Protein AF-A0A7J4P1P8-F1 (afdb_monomer)

Radius of gyration: 13.39 Å; Cα contacts (8 Å, |Δi|>4): 99; chains: 1; bounding box: 29×32×39 Å

Mean predicted aligned error: 7.61 Å

Secondary structure (DSSP, 8-state):
--HHHHHHHHHHHHTTHHHHHHHHHHHHTSGGGEEEHHHHHHHHHTT---HHHHHHHHHHHHHTTSEEEEETTEEEE-HHHHHHHHHHHSGGGTGGG-

Sequence (98 aa):
MSKVRQRRFAQRFTENISTLRSALETVDEAPGGSIHWTDLVKKMCSVNPSMWQINTMICYLRREHYLRRPERGVYTMSKRGAALLEALNDPAHREASM

Structure (mmCIF, N/CA/C/O backbone):
data_AF-A0A7J4P1P8-F1
#
_entry.id   AF-A0A7J4P1P8-F1
#
loop_
_atom_site.group_PDB
_atom_site.id
_atom_site.type_symbol
_atom_site.label_atom_id
_atom_site.label_alt_id
_atom_site.label_comp_id
_atom_site.label_asym_id
_atom_site.label_entity_id
_atom_site.label_seq_id
_atom_site.pdbx_PDB_ins_code
_atom_site.C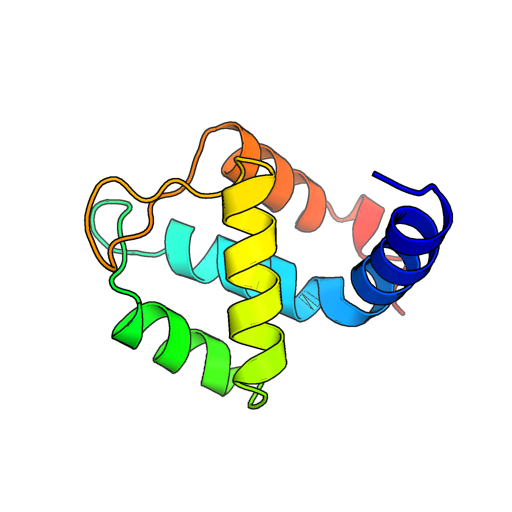artn_x
_atom_site.Cartn_y
_atom_site.Cartn_z
_atom_site.occupancy
_atom_site.B_iso_or_equiv
_atom_site.auth_seq_id
_atom_site.auth_comp_id
_atom_site.auth_asym_id
_atom_site.auth_atom_id
_atom_site.pdbx_PDB_model_num
ATOM 1 N N . MET A 1 1 ? 3.810 -9.790 22.270 1.00 48.59 1 MET A N 1
ATOM 2 C CA . MET A 1 1 ? 4.236 -8.391 21.990 1.00 48.59 1 MET A CA 1
ATOM 3 C C . MET A 1 1 ? 3.779 -7.496 23.140 1.00 48.59 1 MET A C 1
ATOM 5 O O . MET A 1 1 ? 2.659 -7.667 23.592 1.00 48.59 1 MET A O 1
ATOM 9 N N . SER A 1 2 ? 4.627 -6.591 23.646 1.00 47.09 2 SER A N 1
ATOM 10 C CA . SER A 1 2 ? 4.316 -5.773 24.835 1.00 47.09 2 SER A CA 1
ATOM 11 C C . SER A 1 2 ? 3.376 -4.593 24.515 1.00 47.09 2 SER A C 1
ATOM 13 O O . SER A 1 2 ? 3.582 -3.901 23.513 1.00 47.09 2 SER A O 1
ATOM 15 N N . LYS A 1 3 ? 2.374 -4.340 25.376 1.00 47.53 3 LYS A N 1
ATOM 16 C CA . LYS A 1 3 ? 1.302 -3.320 25.225 1.00 47.53 3 LYS A CA 1
ATOM 17 C C . LYS A 1 3 ? 1.826 -1.891 24.986 1.00 47.53 3 LYS A C 1
ATOM 19 O O . LYS A 1 3 ? 1.161 -1.076 24.351 1.00 47.53 3 LYS A O 1
ATOM 2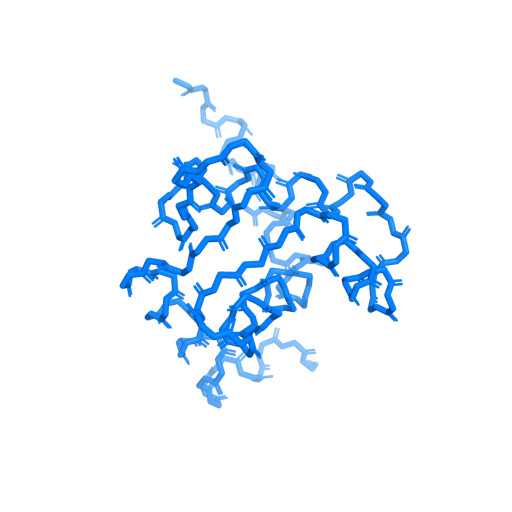4 N N . VAL A 1 4 ? 3.051 -1.597 25.428 1.00 53.28 4 VAL A N 1
ATOM 25 C CA . VAL A 1 4 ? 3.720 -0.293 25.251 1.00 53.28 4 VAL A CA 1
ATOM 26 C C . VAL A 1 4 ? 4.076 -0.016 23.785 1.00 53.28 4 VAL A C 1
ATOM 28 O O . VAL A 1 4 ? 3.943 1.117 23.322 1.00 53.28 4 VAL A O 1
ATOM 31 N N . ARG A 1 5 ? 4.473 -1.048 23.022 1.00 48.72 5 ARG A N 1
ATOM 32 C CA . ARG A 1 5 ? 4.748 -0.907 21.581 1.00 48.72 5 ARG A CA 1
ATOM 33 C C . ARG A 1 5 ? 3.471 -0.632 20.796 1.00 48.72 5 ARG A C 1
ATOM 35 O O . ARG A 1 5 ? 3.525 0.157 19.870 1.00 48.72 5 ARG A O 1
ATOM 42 N N . GLN A 1 6 ? 2.342 -1.227 21.180 1.00 52.53 6 GLN A N 1
ATOM 43 C CA . GLN A 1 6 ? 1.056 -0.988 20.516 1.00 52.53 6 GLN A CA 1
ATOM 44 C C . GLN A 1 6 ? 0.552 0.451 20.717 1.00 52.53 6 GLN A C 1
ATOM 46 O O . GLN A 1 6 ? 0.106 1.061 19.753 1.00 52.53 6 GLN A O 1
ATOM 51 N N . ARG A 1 7 ? 0.692 1.032 21.921 1.00 49.59 7 ARG A N 1
ATOM 52 C CA . ARG A 1 7 ? 0.227 2.406 22.210 1.00 49.59 7 ARG A CA 1
ATOM 53 C C . ARG A 1 7 ? 1.025 3.504 21.497 1.00 49.59 7 ARG A C 1
ATOM 55 O O . ARG A 1 7 ? 0.420 4.352 20.854 1.00 49.59 7 ARG A O 1
ATOM 62 N N . ARG A 1 8 ? 2.367 3.468 21.524 1.00 51.00 8 ARG A N 1
ATOM 63 C CA . ARG A 1 8 ? 3.191 4.438 20.758 1.00 51.00 8 ARG A CA 1
ATOM 64 C C . ARG A 1 8 ? 3.010 4.292 19.245 1.00 51.00 8 ARG A C 1
ATOM 66 O O . ARG A 1 8 ? 3.218 5.237 18.494 1.00 51.00 8 ARG A O 1
ATOM 73 N N . PHE A 1 9 ? 2.656 3.090 18.803 1.00 51.12 9 PHE A N 1
ATOM 74 C CA . PHE A 1 9 ? 2.434 2.785 17.399 1.00 51.12 9 PHE A CA 1
ATOM 75 C C . PHE A 1 9 ? 1.073 3.291 16.912 1.00 51.12 9 PHE A C 1
ATOM 77 O O . PHE A 1 9 ? 1.025 3.901 15.855 1.00 51.12 9 PHE A O 1
ATOM 84 N N . ALA A 1 10 ? 0.007 3.131 17.703 1.00 48.22 10 ALA A N 1
ATOM 85 C CA . ALA A 1 10 ? -1.301 3.732 17.432 1.00 48.22 10 ALA A CA 1
ATOM 86 C C . ALA A 1 10 ? -1.239 5.270 17.381 1.00 48.22 10 ALA A C 1
ATOM 88 O O . ALA A 1 10 ? -1.851 5.873 16.513 1.00 48.22 10 ALA A O 1
ATOM 89 N N . GLN A 1 11 ? -0.431 5.901 18.238 1.00 51.34 11 GLN A N 1
ATOM 90 C CA . GLN A 1 11 ? -0.252 7.358 18.230 1.00 51.34 11 GLN A CA 1
ATOM 91 C C . GLN A 1 11 ? 0.478 7.859 16.964 1.00 51.34 11 GLN A C 1
ATOM 93 O O . GLN A 1 11 ? 0.059 8.833 16.347 1.00 51.34 11 GLN A O 1
ATOM 98 N N . ARG A 1 12 ? 1.502 7.126 16.498 1.00 51.72 12 ARG A N 1
ATOM 99 C CA . ARG A 1 12 ? 2.148 7.373 15.190 1.00 51.72 12 ARG A CA 1
ATOM 100 C C . ARG A 1 12 ? 1.256 7.045 13.989 1.00 51.72 12 ARG A C 1
ATOM 102 O O . ARG A 1 12 ? 1.499 7.554 12.900 1.00 51.72 12 ARG A O 1
ATOM 109 N N . PHE A 1 13 ? 0.270 6.168 14.178 1.00 53.44 13 PHE A N 1
ATOM 110 C CA . PHE A 1 13 ? -0.699 5.771 13.158 1.00 53.44 13 PHE A CA 1
ATOM 111 C C . PHE A 1 13 ? -1.631 6.933 12.807 1.00 53.44 13 PHE A C 1
ATOM 113 O O . PHE A 1 13 ? -1.827 7.219 11.631 1.00 53.44 13 PHE A O 1
ATOM 120 N N . THR A 1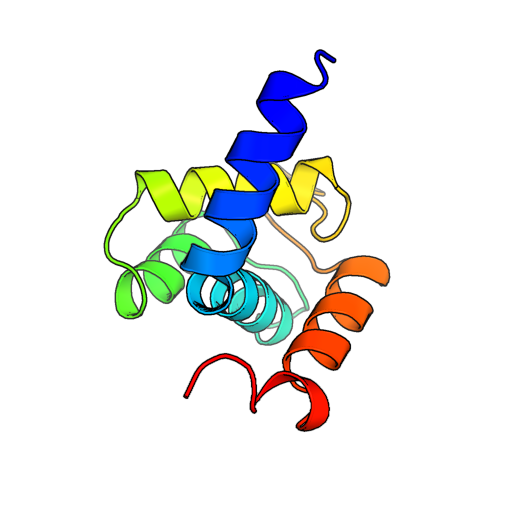 14 ? -2.118 7.656 13.820 1.00 54.34 14 THR A N 1
ATOM 121 C CA . THR A 1 14 ? -2.906 8.887 13.653 1.00 54.34 14 THR A CA 1
ATOM 122 C C . THR A 1 14 ? -2.117 10.014 12.982 1.00 54.34 14 THR A C 1
ATOM 124 O O . THR A 1 14 ? -2.666 10.715 12.143 1.00 54.34 14 THR A O 1
ATOM 127 N N . GLU A 1 15 ? -0.816 10.145 13.256 1.00 58.88 15 GLU A N 1
ATOM 128 C CA . GLU A 1 15 ? 0.029 11.201 12.664 1.00 58.88 15 GLU A CA 1
ATOM 129 C C . GLU A 1 15 ? 0.403 10.959 11.189 1.00 58.88 15 GLU A C 1
ATOM 131 O O . GLU A 1 15 ? 0.978 11.834 10.550 1.00 58.88 15 GLU A O 1
ATOM 136 N N . ASN A 1 16 ? 0.137 9.772 10.633 1.00 75.31 16 ASN A N 1
ATOM 137 C CA . ASN A 1 16 ? 0.575 9.408 9.279 1.00 75.31 16 ASN A CA 1
ATOM 138 C C . ASN A 1 16 ? -0.509 8.715 8.449 1.00 75.31 16 ASN A C 1
ATOM 140 O O . ASN A 1 16 ? -0.201 7.909 7.566 1.00 75.31 16 ASN A O 1
ATOM 144 N N . ILE A 1 17 ? -1.774 9.061 8.698 1.00 79.56 17 ILE A N 1
ATOM 145 C CA . ILE A 1 17 ? -2.910 8.618 7.879 1.00 79.56 17 ILE A CA 1
ATOM 146 C C . ILE A 1 17 ? -2.689 8.973 6.401 1.00 79.56 17 ILE A C 1
ATOM 148 O O . ILE A 1 17 ? -2.971 8.149 5.536 1.00 79.56 17 ILE A O 1
ATOM 152 N N . SER A 1 18 ? -2.101 10.137 6.104 1.00 82.12 18 SER A N 1
ATOM 153 C CA . SER A 1 18 ? -1.749 10.552 4.737 1.00 82.12 18 SER A CA 1
ATOM 154 C C . SER A 1 18 ? -0.758 9.595 4.070 1.00 82.12 18 SER A C 1
ATOM 156 O O . SER A 1 18 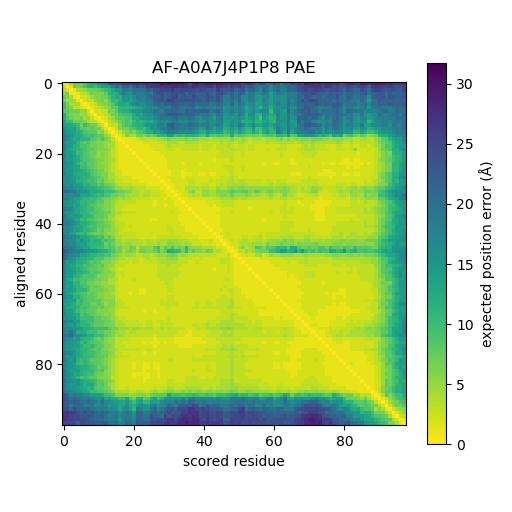? -1.017 9.109 2.972 1.00 82.12 18 SER A O 1
ATOM 158 N N . THR A 1 19 ? 0.344 9.259 4.747 1.00 84.94 19 THR A N 1
ATOM 159 C CA . THR A 1 19 ? 1.359 8.312 4.253 1.00 84.94 19 THR A CA 1
ATOM 160 C C . THR A 1 19 ? 0.774 6.911 4.072 1.00 84.94 19 THR A C 1
ATOM 162 O O . THR A 1 19 ? 1.109 6.212 3.117 1.00 84.94 19 THR A O 1
ATOM 165 N N . LEU A 1 20 ? -0.102 6.491 4.987 1.00 87.69 20 LEU A N 1
ATOM 166 C CA . LEU A 1 20 ? -0.781 5.204 4.911 1.00 87.69 20 LEU A CA 1
ATOM 167 C C . LEU A 1 20 ? -1.734 5.142 3.717 1.00 87.69 20 LEU A C 1
ATOM 169 O O . LEU A 1 20 ? -1.674 4.183 2.949 1.00 87.69 20 LEU A O 1
ATOM 173 N N . ARG A 1 21 ? -2.584 6.161 3.553 1.00 89.75 21 ARG A N 1
ATOM 174 C CA . ARG A 1 21 ? -3.515 6.272 2.428 1.00 89.75 21 ARG A CA 1
ATOM 175 C C . ARG A 1 21 ? -2.747 6.291 1.110 1.00 89.75 21 ARG A C 1
ATOM 177 O O . ARG A 1 21 ? -2.990 5.433 0.274 1.00 89.75 21 ARG A O 1
ATOM 184 N N . SER A 1 22 ? -1.724 7.139 1.011 1.00 90.19 22 SER A N 1
ATOM 185 C CA . SER A 1 22 ? -0.873 7.252 -0.182 1.00 90.19 22 SER A CA 1
ATOM 186 C C . SER A 1 22 ? -0.236 5.916 -0.568 1.00 90.19 22 SER A C 1
ATOM 188 O O . SER A 1 22 ? -0.147 5.584 -1.747 1.00 90.19 22 SER A O 1
ATOM 190 N N . ALA A 1 23 ? 0.207 5.121 0.415 1.00 91.81 23 ALA A N 1
ATOM 191 C CA . ALA A 1 23 ? 0.756 3.791 0.162 1.00 91.81 23 ALA A CA 1
ATOM 192 C C . ALA A 1 23 ? -0.279 2.840 -0.450 1.00 91.81 23 ALA A C 1
ATOM 194 O O . ALA A 1 23 ? 0.056 2.068 -1.345 1.00 91.81 23 ALA A O 1
ATOM 195 N N . LEU A 1 24 ? -1.513 2.871 0.058 1.00 93.62 24 LEU A N 1
ATOM 196 C CA . LEU A 1 24 ? -2.599 2.023 -0.422 1.00 93.62 24 LEU A CA 1
ATOM 197 C C . LEU A 1 24 ? -3.073 2.470 -1.810 1.00 93.62 24 LEU A C 1
ATOM 199 O O . LEU A 1 24 ? -3.122 1.634 -2.706 1.00 93.62 24 LEU A O 1
ATOM 203 N N . GLU A 1 25 ? -3.314 3.766 -2.012 1.00 93.75 25 GLU A N 1
ATOM 204 C CA . GLU A 1 25 ? -3.682 4.358 -3.311 1.00 93.75 25 GLU A CA 1
ATOM 205 C C . GLU A 1 25 ? -2.647 4.018 -4.383 1.00 93.75 25 GLU A C 1
ATOM 207 O O . GLU A 1 25 ? -2.983 3.522 -5.451 1.00 93.75 25 GLU A O 1
ATOM 212 N N . THR A 1 26 ? -1.360 4.164 -4.060 1.00 94.19 26 THR A N 1
ATOM 213 C CA . THR A 1 26 ? -0.276 3.877 -5.008 1.00 94.19 26 THR A CA 1
ATOM 214 C C . THR A 1 26 ? -0.285 2.424 -5.501 1.00 94.19 26 THR A C 1
ATOM 216 O O . THR A 1 26 ? 0.097 2.159 -6.644 1.00 94.19 26 THR A O 1
ATOM 219 N N . VAL A 1 27 ? -0.664 1.472 -4.641 1.00 94.69 27 VAL A N 1
ATOM 220 C CA . VAL A 1 27 ? -0.760 0.050 -5.007 1.00 94.69 27 VAL A CA 1
ATOM 221 C C . VAL A 1 27 ? -2.063 -0.237 -5.757 1.00 94.69 27 VAL A C 1
ATOM 223 O O . VAL A 1 27 ? -2.055 -1.069 -6.659 1.00 94.69 27 VAL A O 1
ATOM 226 N N . ASP A 1 28 ? -3.158 0.430 -5.394 1.00 94.88 28 ASP A N 1
ATOM 227 C CA . ASP A 1 28 ? -4.473 0.283 -6.029 1.00 94.88 28 ASP A CA 1
ATOM 228 C C . ASP A 1 28 ? -4.477 0.801 -7.477 1.00 94.88 28 ASP A C 1
ATOM 230 O O . ASP A 1 28 ? -4.928 0.119 -8.393 1.00 94.88 28 ASP A O 1
ATOM 234 N N . GLU A 1 29 ? -3.841 1.950 -7.712 1.00 93.94 29 GLU A N 1
ATOM 235 C CA . GLU A 1 29 ? -3.668 2.564 -9.036 1.00 93.94 29 GLU A CA 1
ATOM 236 C C . GLU A 1 29 ? -2.613 1.863 -9.910 1.00 93.94 29 GLU A C 1
ATOM 238 O O . GLU A 1 29 ? -2.340 2.279 -11.042 1.00 93.94 29 GLU A O 1
ATOM 243 N N . ALA A 1 30 ? -1.938 0.837 -9.386 1.00 93.81 30 ALA A N 1
ATOM 244 C CA . ALA A 1 30 ? -0.874 0.169 -10.112 1.00 93.81 30 ALA A CA 1
ATOM 245 C C . ALA A 1 30 ? -1.441 -0.669 -11.275 1.00 93.81 30 ALA A C 1
ATOM 247 O O . ALA A 1 30 ? -2.320 -1.512 -11.060 1.00 93.81 30 ALA A O 1
ATOM 248 N N . PRO A 1 31 ? -0.914 -0.521 -12.507 1.00 88.56 31 PRO A N 1
ATOM 249 C CA . PRO A 1 31 ? -1.334 -1.343 -13.636 1.00 88.56 31 PRO A CA 1
ATOM 250 C C . PRO A 1 31 ? -1.173 -2.837 -13.325 1.00 88.56 31 PRO A C 1
ATOM 252 O O . PRO A 1 31 ? -0.102 -3.288 -12.921 1.00 88.56 31 PRO A O 1
ATOM 255 N N . GLY A 1 32 ? -2.244 -3.615 -13.493 1.00 88.56 32 GLY A N 1
ATOM 256 C CA . GLY A 1 32 ? -2.242 -5.048 -13.173 1.00 88.56 32 GLY A CA 1
ATOM 257 C C . GLY A 1 32 ? -2.328 -5.378 -11.675 1.00 88.56 32 GLY A C 1
ATOM 258 O O . GLY A 1 32 ? -2.110 -6.529 -11.302 1.00 88.56 32 GLY A O 1
ATOM 259 N N . GLY A 1 33 ? -2.635 -4.401 -10.812 1.00 90.25 33 GLY A N 1
ATOM 260 C CA . GLY A 1 33 ? -2.871 -4.611 -9.376 1.00 90.25 33 GLY A CA 1
ATOM 261 C C . GLY A 1 33 ? -1.616 -4.971 -8.573 1.00 90.25 33 GLY A C 1
ATOM 262 O O . GLY A 1 33 ? -1.708 -5.520 -7.469 1.00 90.25 33 GLY A O 1
ATOM 263 N N . SER A 1 34 ? -0.434 -4.704 -9.136 1.00 94.75 34 SER A N 1
ATOM 264 C CA . SER A 1 34 ? 0.856 -5.003 -8.522 1.00 94.75 34 SER A CA 1
ATOM 265 C C . SER A 1 34 ? 1.876 -3.907 -8.807 1.00 94.75 34 SER A C 1
ATOM 267 O O . SER A 1 34 ? 1.882 -3.324 -9.887 1.00 94.75 34 SER A O 1
ATOM 269 N N . ILE A 1 35 ? 2.754 -3.625 -7.844 1.00 96.69 35 ILE A N 1
ATOM 270 C CA . ILE A 1 35 ? 3.782 -2.591 -7.984 1.00 96.69 35 ILE A CA 1
ATOM 271 C C . ILE A 1 35 ? 5.115 -3.032 -7.389 1.00 96.69 35 ILE A C 1
ATOM 273 O O . ILE A 1 35 ? 5.171 -3.642 -6.318 1.00 96.69 35 ILE A O 1
ATOM 277 N N . HIS A 1 36 ? 6.212 -2.709 -8.074 1.00 97.06 36 HIS A N 1
ATOM 278 C CA . HIS A 1 36 ? 7.551 -2.960 -7.561 1.00 97.06 36 HIS A CA 1
ATOM 279 C C . HIS A 1 36 ? 7.961 -1.904 -6.518 1.00 97.06 36 HIS A C 1
ATOM 281 O O . HIS A 1 36 ? 7.598 -0.734 -6.615 1.00 97.06 36 HIS A O 1
ATOM 287 N N . TRP A 1 37 ? 8.765 -2.304 -5.530 1.00 94.50 37 TRP A N 1
ATOM 288 C CA . TRP A 1 37 ? 9.234 -1.484 -4.408 1.00 94.50 37 TRP A CA 1
ATOM 289 C C . TRP A 1 37 ? 9.790 -0.140 -4.865 1.00 94.50 37 TRP A C 1
ATOM 291 O O . TRP A 1 37 ? 9.452 0.893 -4.301 1.00 94.50 37 TRP A O 1
ATOM 301 N N . THR A 1 38 ? 10.638 -0.162 -5.891 1.00 94.00 38 THR A N 1
ATOM 302 C CA . THR A 1 38 ? 11.279 1.042 -6.418 1.00 94.00 38 THR A CA 1
ATOM 303 C C . THR A 1 38 ? 10.250 2.055 -6.913 1.00 94.00 38 THR A C 1
ATOM 305 O O . THR A 1 38 ? 10.395 3.242 -6.637 1.00 94.00 38 THR A O 1
ATOM 308 N N . ASP A 1 39 ? 9.201 1.602 -7.598 1.00 94.12 39 ASP A N 1
ATOM 309 C CA . ASP A 1 39 ? 8.183 2.485 -8.175 1.00 94.12 39 ASP A CA 1
ATOM 310 C C . ASP A 1 39 ? 7.183 2.953 -7.118 1.00 94.12 39 ASP A C 1
ATOM 312 O O . ASP A 1 39 ? 6.825 4.130 -7.088 1.00 94.12 39 ASP A O 1
ATOM 316 N N . LEU A 1 40 ? 6.824 2.065 -6.186 1.00 93.50 40 LEU A N 1
ATOM 317 C CA . LEU A 1 40 ? 6.042 2.394 -4.996 1.00 93.50 40 LEU A CA 1
ATOM 318 C C . LEU A 1 40 ? 6.715 3.505 -4.188 1.00 93.50 40 LEU A C 1
ATOM 320 O O . LEU A 1 40 ? 6.102 4.526 -3.898 1.00 93.50 40 LEU A O 1
ATOM 324 N N . VAL A 1 41 ? 7.997 3.331 -3.869 1.00 92.31 41 VAL A N 1
ATOM 325 C CA . VAL A 1 41 ? 8.776 4.323 -3.127 1.00 92.31 41 VAL A CA 1
ATOM 326 C C . VAL A 1 41 ? 8.890 5.626 -3.903 1.00 92.31 41 VAL A C 1
ATOM 328 O O . VAL A 1 41 ? 8.658 6.674 -3.317 1.00 92.31 41 VAL A O 1
ATOM 331 N N . LYS A 1 42 ? 9.210 5.587 -5.203 1.00 91.75 42 LYS A N 1
ATOM 332 C CA . LYS A 1 42 ? 9.305 6.803 -6.028 1.00 91.75 42 LYS A CA 1
ATOM 333 C C . LYS A 1 42 ? 8.014 7.619 -5.982 1.00 91.75 42 LYS A C 1
ATOM 335 O O . LYS A 1 42 ? 8.078 8.826 -5.765 1.00 91.75 42 LYS A O 1
ATOM 340 N N . LYS A 1 43 ? 6.859 6.965 -6.137 1.00 91.00 43 LYS A N 1
ATOM 341 C CA . LYS A 1 43 ? 5.548 7.619 -6.039 1.00 91.00 43 LYS A CA 1
ATOM 342 C C . LYS A 1 43 ? 5.305 8.167 -4.633 1.00 91.00 43 LYS A C 1
ATOM 344 O O . LYS A 1 43 ? 4.993 9.344 -4.488 1.00 91.00 43 LYS A O 1
ATOM 349 N N . MET A 1 44 ? 5.548 7.374 -3.592 1.00 90.00 44 MET A N 1
ATOM 350 C CA . MET A 1 44 ? 5.359 7.816 -2.207 1.00 90.00 44 MET A CA 1
ATOM 351 C C . MET A 1 44 ? 6.300 8.956 -1.795 1.00 90.00 44 MET A C 1
ATOM 353 O O . MET A 1 44 ? 5.888 9.820 -1.029 1.00 90.00 44 MET A O 1
ATOM 357 N N . CYS A 1 45 ? 7.527 9.005 -2.320 1.00 87.81 45 CYS A N 1
ATOM 358 C CA . CYS A 1 45 ? 8.489 10.074 -2.045 1.00 87.81 45 CYS A CA 1
ATOM 359 C C . CYS A 1 45 ? 8.028 11.449 -2.539 1.00 87.81 45 CYS A C 1
ATOM 361 O O . CYS A 1 45 ? 8.497 12.453 -2.009 1.00 87.81 45 CYS A O 1
ATOM 363 N N . SER A 1 46 ? 7.107 11.506 -3.508 1.00 83.31 46 SER A N 1
ATOM 364 C CA . SER A 1 46 ? 6.494 12.769 -3.938 1.00 83.31 46 SER A CA 1
ATOM 365 C C . SER A 1 46 ? 5.547 13.363 -2.887 1.00 83.31 46 SER A C 1
ATOM 367 O O . SER A 1 46 ? 5.355 14.574 -2.856 1.00 83.31 46 SER A O 1
ATOM 369 N N . VAL A 1 47 ? 5.003 12.524 -1.997 1.00 80.81 47 VAL A N 1
ATOM 370 C CA . VAL A 1 47 ? 4.061 12.920 -0.938 1.00 80.81 47 VAL A CA 1
ATOM 371 C C . VAL A 1 47 ? 4.750 12.986 0.425 1.00 80.81 47 VAL A C 1
ATOM 373 O O . VAL A 1 47 ? 4.508 13.898 1.211 1.00 80.81 47 VAL A O 1
ATOM 376 N N . ASN A 1 48 ? 5.631 12.028 0.716 1.00 79.62 48 ASN A N 1
ATOM 377 C CA . ASN A 1 48 ? 6.415 11.980 1.941 1.00 79.62 48 ASN A CA 1
ATOM 378 C C . ASN A 1 48 ? 7.890 11.676 1.617 1.00 79.62 48 ASN A C 1
ATOM 380 O O . ASN A 1 48 ? 8.217 10.535 1.291 1.00 79.62 48 ASN A O 1
ATOM 384 N N . PRO A 1 49 ? 8.816 12.639 1.768 1.00 76.31 49 PRO A N 1
ATOM 385 C CA . PRO A 1 49 ? 10.223 12.436 1.418 1.00 76.31 49 PRO A CA 1
ATOM 386 C C . PRO A 1 49 ? 10.973 11.494 2.381 1.00 76.31 49 PRO A C 1
ATOM 388 O O . PRO A 1 49 ? 12.105 11.090 2.108 1.00 76.31 49 PRO A O 1
ATOM 391 N N . SER A 1 50 ? 10.380 11.117 3.517 1.00 88.31 50 SER A N 1
ATOM 392 C CA . SER A 1 50 ? 11.035 10.274 4.515 1.00 88.31 50 SER A CA 1
ATOM 393 C C . SER A 1 50 ? 10.987 8.791 4.143 1.00 88.31 50 SER A C 1
ATOM 395 O O . SER A 1 50 ? 10.049 8.058 4.468 1.00 88.31 50 SER A O 1
ATOM 397 N N . MET A 1 51 ? 12.081 8.304 3.552 1.00 87.75 51 MET A N 1
ATOM 398 C CA . MET A 1 51 ? 12.295 6.881 3.245 1.00 87.75 51 MET A CA 1
ATOM 399 C C . MET A 1 51 ? 12.070 5.953 4.444 1.00 87.75 51 MET A C 1
ATOM 401 O O . MET A 1 51 ? 11.544 4.846 4.301 1.00 87.75 51 MET A O 1
ATOM 405 N N . TRP A 1 52 ? 12.452 6.396 5.643 1.00 86.62 52 TRP A N 1
ATOM 406 C CA . TRP A 1 52 ? 12.257 5.616 6.861 1.00 86.62 52 TRP A CA 1
ATOM 407 C C . TRP A 1 52 ? 10.771 5.469 7.216 1.00 86.62 52 TRP A C 1
ATOM 409 O O . TRP A 1 52 ? 10.341 4.374 7.595 1.00 86.62 52 TRP A O 1
ATOM 419 N N . GLN A 1 53 ? 9.976 6.532 7.054 1.00 85.12 53 GLN A N 1
ATOM 420 C CA . GLN A 1 53 ? 8.530 6.486 7.285 1.00 85.12 53 GLN A CA 1
ATOM 421 C C . GLN A 1 53 ? 7.830 5.625 6.233 1.00 85.12 53 GLN A C 1
ATOM 423 O O . GLN A 1 53 ? 7.042 4.758 6.610 1.00 85.12 53 GLN A O 1
AT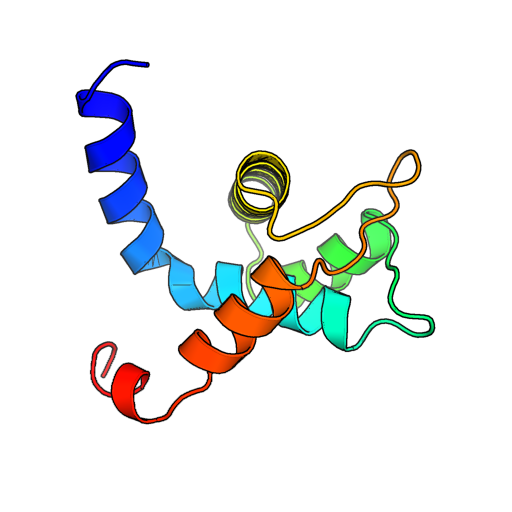OM 428 N N . ILE A 1 54 ? 8.182 5.779 4.950 1.00 89.69 54 ILE A N 1
ATOM 429 C CA . ILE A 1 54 ? 7.661 4.938 3.861 1.00 89.69 54 ILE A CA 1
ATOM 430 C C . ILE A 1 54 ? 7.919 3.461 4.164 1.00 89.69 54 ILE A C 1
ATOM 432 O O . ILE A 1 54 ? 6.991 2.654 4.203 1.00 89.69 54 ILE A O 1
ATOM 436 N N . ASN A 1 55 ? 9.171 3.096 4.452 1.00 90.50 55 ASN A N 1
ATOM 437 C CA . ASN A 1 55 ? 9.526 1.708 4.731 1.00 90.50 55 ASN A CA 1
ATOM 438 C C . ASN A 1 55 ? 8.813 1.163 5.975 1.00 90.50 55 ASN A C 1
ATOM 440 O O . ASN A 1 55 ? 8.335 0.026 5.972 1.00 90.50 55 ASN A O 1
ATOM 444 N N . THR A 1 56 ? 8.701 1.978 7.026 1.00 88.12 56 THR A N 1
ATOM 445 C CA . THR A 1 56 ? 7.972 1.606 8.244 1.00 88.12 56 THR A CA 1
ATOM 446 C C . THR A 1 56 ? 6.496 1.346 7.943 1.00 88.12 56 THR A C 1
ATOM 448 O O . THR A 1 56 ? 5.946 0.349 8.420 1.00 88.12 56 THR A O 1
ATOM 451 N N . MET A 1 57 ? 5.875 2.185 7.111 1.00 89.25 57 MET A N 1
ATOM 452 C CA . MET A 1 57 ? 4.474 2.056 6.720 1.00 89.25 57 MET A CA 1
ATOM 453 C C . MET A 1 57 ? 4.229 0.817 5.854 1.00 89.25 57 MET A C 1
ATOM 455 O O . MET A 1 57 ? 3.356 0.013 6.168 1.00 89.25 57 MET A O 1
ATOM 459 N N . ILE A 1 58 ? 5.044 0.586 4.823 1.00 91.44 58 ILE A N 1
ATOM 460 C CA . ILE A 1 58 ? 4.918 -0.608 3.972 1.00 91.44 58 ILE A CA 1
ATOM 461 C C . ILE A 1 58 ? 5.145 -1.894 4.775 1.00 91.44 58 ILE A C 1
ATOM 463 O O . ILE A 1 58 ? 4.398 -2.865 4.627 1.00 91.44 58 ILE A O 1
ATOM 467 N N . CYS A 1 59 ? 6.131 -1.910 5.678 1.00 90.94 59 CYS A N 1
ATOM 468 C CA . CYS A 1 59 ? 6.344 -3.048 6.572 1.00 90.94 59 CYS A CA 1
ATOM 469 C C . CYS A 1 59 ? 5.131 -3.311 7.470 1.00 90.94 59 CYS A C 1
ATOM 471 O O . CYS A 1 59 ? 4.777 -4.473 7.684 1.00 90.94 59 CYS A O 1
ATOM 473 N N . TYR A 1 60 ? 4.490 -2.257 7.978 1.00 89.38 60 TYR A N 1
ATOM 474 C CA . TYR A 1 60 ? 3.258 -2.377 8.748 1.00 89.38 60 TYR A CA 1
ATOM 475 C C . TYR A 1 60 ? 2.115 -2.939 7.901 1.00 89.38 60 TYR A C 1
ATOM 477 O O . TYR A 1 60 ? 1.543 -3.963 8.268 1.00 89.38 60 TYR A O 1
ATOM 485 N N . LEU A 1 61 ? 1.831 -2.328 6.748 1.00 91.81 61 LEU A N 1
ATOM 486 C CA . LEU A 1 61 ? 0.741 -2.744 5.868 1.00 91.81 61 LEU A CA 1
ATOM 487 C C . LEU A 1 61 ? 0.880 -4.209 5.446 1.00 91.81 61 LEU A C 1
ATOM 489 O O . LEU A 1 61 ? -0.109 -4.937 5.382 1.00 91.81 61 LEU A O 1
ATOM 493 N N . ARG A 1 62 ? 2.116 -4.675 5.236 1.00 94.12 62 ARG A N 1
ATOM 494 C CA . ARG A 1 62 ? 2.403 -6.088 4.981 1.00 94.12 62 ARG A CA 1
ATOM 495 C C . ARG A 1 62 ? 2.163 -6.968 6.208 1.00 94.12 62 ARG A C 1
ATOM 497 O O . ARG A 1 62 ? 1.551 -8.024 6.087 1.00 94.12 62 ARG A O 1
ATOM 504 N N . ARG A 1 63 ? 2.672 -6.569 7.380 1.00 92.12 63 ARG A N 1
ATOM 505 C CA . ARG A 1 63 ? 2.552 -7.352 8.623 1.00 92.12 63 ARG A CA 1
ATOM 506 C C . ARG A 1 63 ? 1.095 -7.540 9.039 1.00 92.12 63 ARG A C 1
ATOM 508 O O . ARG A 1 63 ? 0.747 -8.609 9.515 1.00 92.12 63 ARG A O 1
ATOM 515 N N . GLU A 1 64 ? 0.262 -6.526 8.835 1.00 90.88 64 GLU A N 1
ATOM 516 C CA . GLU A 1 64 ? -1.168 -6.569 9.161 1.00 90.88 64 GLU A CA 1
ATOM 517 C C . GLU A 1 64 ? -2.047 -7.062 7.994 1.00 90.88 64 GLU A C 1
ATOM 519 O O . GLU A 1 64 ? -3.274 -6.978 8.052 1.00 90.88 64 GLU A O 1
ATOM 524 N N . HIS A 1 65 ? -1.434 -7.600 6.934 1.00 93.38 65 HIS A N 1
ATOM 525 C CA . HIS A 1 65 ? -2.109 -8.204 5.780 1.00 93.38 65 HIS A CA 1
ATOM 526 C C . HIS A 1 65 ? -2.976 -7.254 4.934 1.00 93.38 65 HIS A C 1
ATOM 528 O O . HIS A 1 65 ? -3.845 -7.718 4.192 1.00 93.38 65 HIS A O 1
ATOM 534 N N . TYR A 1 66 ? -2.735 -5.944 4.984 1.00 95.00 66 TYR A N 1
ATOM 535 C CA . TYR A 1 66 ? -3.328 -4.980 4.048 1.00 95.00 66 TYR A CA 1
ATOM 536 C C . TYR A 1 66 ? -2.663 -5.062 2.669 1.00 95.00 66 TYR A C 1
ATOM 538 O O . TYR A 1 66 ? -3.341 -5.015 1.648 1.00 95.00 66 TYR A O 1
ATOM 546 N N . LEU A 1 67 ? -1.349 -5.294 2.644 1.00 95.75 67 LEU A N 1
ATOM 547 C CA . LEU A 1 67 ? -0.587 -5.587 1.432 1.00 95.75 67 LEU A CA 1
ATOM 548 C C . LEU A 1 67 ? -0.063 -7.021 1.454 1.00 95.75 67 LEU A C 1
ATOM 550 O O . LEU A 1 67 ? 0.290 -7.565 2.504 1.00 95.75 67 LEU A O 1
ATOM 554 N N . ARG A 1 68 ? 0.039 -7.626 0.273 1.00 96.25 68 ARG A N 1
ATOM 555 C CA . ARG A 1 68 ? 0.725 -8.903 0.058 1.00 96.25 68 ARG A CA 1
ATOM 556 C C . ARG A 1 68 ? 2.017 -8.663 -0.705 1.00 96.25 68 ARG A C 1
ATOM 558 O O . ARG A 1 68 ? 2.161 -7.673 -1.413 1.00 96.25 68 ARG A O 1
ATOM 565 N N . ARG A 1 69 ? 2.960 -9.586 -0.540 1.00 95.50 69 ARG A N 1
ATOM 566 C CA . ARG A 1 69 ? 4.235 -9.593 -1.253 1.00 95.50 69 ARG A CA 1
ATOM 567 C C . ARG A 1 69 ? 4.391 -10.952 -1.941 1.00 95.50 69 ARG A C 1
ATOM 569 O O . ARG A 1 69 ? 4.985 -11.837 -1.327 1.00 95.50 69 ARG A O 1
ATOM 576 N N . PRO A 1 70 ? 3.790 -11.150 -3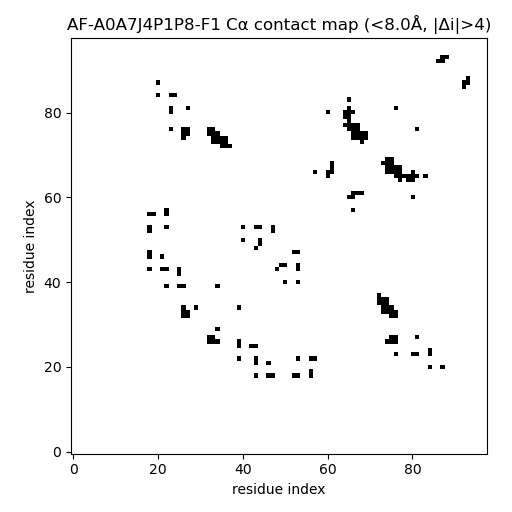.129 1.00 93.75 70 PRO A N 1
ATOM 577 C CA . PRO A 1 70 ? 3.859 -12.433 -3.830 1.00 93.75 70 PRO A CA 1
ATOM 578 C C . PRO A 1 70 ? 5.293 -12.774 -4.247 1.00 93.75 70 PRO A C 1
ATOM 580 O O . PRO A 1 70 ? 5.692 -13.930 -4.193 1.00 93.75 70 PRO A O 1
ATOM 583 N N . GLU A 1 71 ? 6.087 -11.755 -4.580 1.00 94.94 71 GLU A N 1
ATOM 584 C CA . GLU A 1 71 ? 7.463 -11.911 -5.042 1.00 94.94 71 GLU A CA 1
ATOM 585 C C . GLU A 1 71 ? 8.400 -10.896 -4.383 1.00 94.94 71 GLU A C 1
ATOM 587 O O . GLU A 1 71 ? 7.996 -9.924 -3.726 1.00 94.94 71 GLU A O 1
ATOM 592 N N . ARG A 1 72 ? 9.710 -11.103 -4.539 1.00 93.75 72 ARG A N 1
ATOM 593 C CA . ARG A 1 72 ? 10.703 -10.198 -3.965 1.00 93.75 72 ARG A CA 1
ATOM 594 C C . ARG A 1 72 ? 10.562 -8.805 -4.584 1.00 93.75 72 ARG A C 1
ATOM 596 O O . ARG A 1 72 ? 11.032 -8.551 -5.675 1.00 93.75 72 ARG A O 1
ATOM 603 N N . GLY A 1 73 ? 10.012 -7.883 -3.797 1.00 93.94 73 GLY A N 1
ATOM 604 C CA . GLY A 1 73 ? 9.939 -6.470 -4.168 1.00 93.94 73 GLY A CA 1
ATOM 605 C C . GLY A 1 73 ? 8.621 -6.098 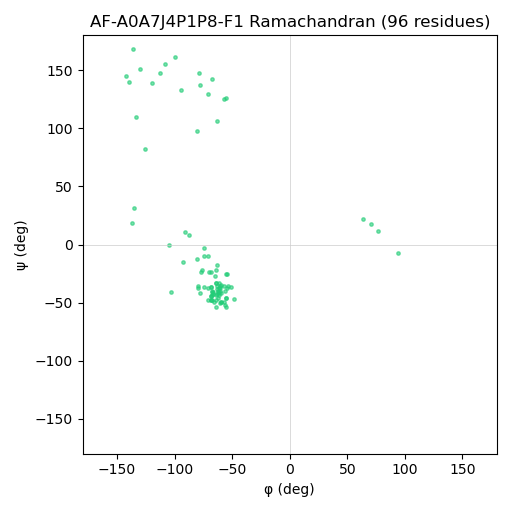-4.833 1.00 93.94 73 GLY A C 1
ATOM 606 O O . GLY A 1 73 ? 8.373 -4.915 -4.977 1.00 93.94 73 GLY A O 1
ATOM 607 N N . VAL A 1 74 ? 7.755 -7.060 -5.152 1.00 96.31 74 VAL A N 1
ATOM 608 C CA . VAL A 1 74 ? 6.423 -6.804 -5.708 1.00 96.31 74 VAL A CA 1
ATOM 609 C C . VAL A 1 74 ? 5.398 -6.771 -4.583 1.00 96.31 74 VAL A C 1
ATOM 611 O O . VAL A 1 74 ? 5.387 -7.659 -3.729 1.00 96.31 74 VAL A O 1
ATOM 614 N N . TYR A 1 75 ? 4.540 -5.758 -4.583 1.00 97.25 75 TYR A N 1
ATOM 615 C CA . TYR A 1 75 ? 3.457 -5.578 -3.626 1.00 97.25 75 TYR A CA 1
ATOM 616 C C . TYR A 1 75 ? 2.116 -5.570 -4.346 1.00 97.25 75 TYR A C 1
ATOM 618 O O . TYR A 1 75 ? 1.990 -4.962 -5.404 1.00 97.25 75 TYR A O 1
ATOM 626 N N . THR A 1 76 ? 1.119 -6.227 -3.761 1.00 97.00 76 THR A N 1
ATOM 627 C CA . THR A 1 76 ? -0.257 -6.253 -4.274 1.00 97.00 76 THR A CA 1
ATOM 628 C C . THR A 1 76 ? -1.240 -5.918 -3.167 1.00 97.00 76 THR A C 1
ATOM 630 O O . THR A 1 76 ? -1.008 -6.238 -1.992 1.00 97.00 76 THR A O 1
ATOM 633 N N . MET A 1 77 ? -2.371 -5.329 -3.543 1.00 96.50 77 MET A N 1
ATOM 634 C CA . MET A 1 77 ? -3.453 -5.044 -2.609 1.00 96.50 77 MET A CA 1
ATOM 635 C C . MET A 1 77 ? -4.103 -6.345 -2.117 1.00 96.50 77 MET A C 1
ATOM 637 O O . MET A 1 77 ? -4.247 -7.319 -2.860 1.00 96.50 77 MET A O 1
ATOM 641 N N . SER A 1 78 ? -4.484 -6.394 -0.841 1.00 96.56 78 SER A N 1
ATOM 642 C CA . SER A 1 78 ? -5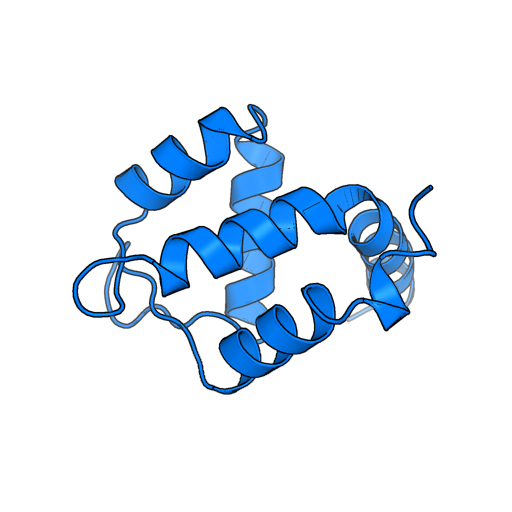.361 -7.444 -0.316 1.00 96.56 78 SER A CA 1
ATOM 643 C C . SER A 1 78 ? -6.798 -6.926 -0.213 1.00 96.56 78 SER A C 1
ATOM 645 O O . SER A 1 78 ? -7.014 -5.724 -0.110 1.00 96.56 78 SER A O 1
ATOM 647 N N . LYS A 1 79 ? -7.793 -7.821 -0.130 1.00 94.88 79 LYS A N 1
ATOM 648 C CA . LYS A 1 79 ? -9.192 -7.419 0.137 1.00 94.88 79 LYS A CA 1
ATOM 649 C C . LYS A 1 79 ? -9.324 -6.551 1.396 1.00 94.88 79 LYS A C 1
ATOM 651 O O . LYS A 1 79 ? -10.123 -5.628 1.438 1.00 94.88 79 LYS A O 1
ATOM 656 N N . ARG A 1 80 ? -8.514 -6.844 2.419 1.00 93.88 80 ARG A N 1
ATOM 657 C CA . ARG A 1 80 ? -8.483 -6.080 3.670 1.00 93.88 80 ARG A CA 1
ATOM 658 C C . ARG A 1 80 ? -7.855 -4.698 3.470 1.00 93.88 80 ARG A C 1
ATOM 660 O O . ARG A 1 80 ? -8.296 -3.746 4.099 1.00 93.88 80 ARG A O 1
ATOM 667 N N . GLY A 1 81 ? -6.825 -4.597 2.630 1.00 94.31 81 GLY A N 1
ATOM 668 C CA . GLY A 1 81 ? -6.218 -3.321 2.247 1.00 94.31 81 GLY A CA 1
ATOM 669 C C . GLY A 1 81 ? -7.182 -2.430 1.472 1.00 94.31 81 GLY A C 1
ATOM 670 O O . GLY A 1 81 ? -7.301 -1.259 1.811 1.00 94.31 81 GLY A O 1
ATOM 671 N N . ALA A 1 82 ? -7.928 -3.007 0.526 1.00 94.25 82 ALA A N 1
ATOM 672 C CA . ALA A 1 82 ? -8.962 -2.299 -0.227 1.00 94.25 82 ALA A CA 1
ATOM 673 C C . ALA A 1 82 ? -10.057 -1.743 0.699 1.00 94.25 82 ALA A C 1
ATOM 675 O O . ALA A 1 82 ? -10.317 -0.547 0.686 1.00 94.25 82 ALA A O 1
ATOM 676 N N . ALA A 1 83 ? -10.598 -2.571 1.601 1.00 92.62 83 ALA A N 1
ATOM 677 C CA . ALA A 1 83 ? -11.596 -2.121 2.577 1.00 92.62 83 ALA A CA 1
ATOM 678 C C . ALA A 1 83 ? -11.069 -1.014 3.511 1.00 92.62 83 ALA A C 1
ATOM 680 O O . ALA A 1 83 ? -11.806 -0.110 3.896 1.00 92.62 83 ALA A O 1
ATOM 681 N N . LEU A 1 84 ? -9.783 -1.066 3.886 1.00 91.19 84 LEU A N 1
ATOM 682 C CA . LEU A 1 84 ? -9.164 0.007 4.663 1.00 91.19 84 LEU A CA 1
ATOM 683 C C . LEU A 1 84 ? -9.053 1.296 3.841 1.00 91.19 84 LEU A C 1
ATOM 685 O O . LEU A 1 84 ? -9.335 2.363 4.370 1.00 91.19 84 LEU A O 1
ATOM 689 N N . LEU A 1 85 ? -8.650 1.214 2.572 1.00 92.38 85 LEU A N 1
ATOM 690 C CA . LEU A 1 85 ? -8.568 2.381 1.695 1.00 92.38 85 LEU A CA 1
ATOM 691 C C . LEU A 1 85 ? -9.942 3.037 1.501 1.00 92.38 85 LEU A C 1
ATOM 693 O O . LEU A 1 85 ? -10.054 4.253 1.628 1.00 92.38 85 LEU A O 1
ATOM 697 N N . GLU A 1 86 ? -10.986 2.237 1.286 1.00 90.75 86 GLU A N 1
ATOM 698 C CA . GLU A 1 86 ? -12.371 2.715 1.227 1.00 90.75 86 GLU A CA 1
ATOM 699 C C . GLU A 1 86 ? -12.762 3.453 2.515 1.00 90.75 86 GLU A C 1
ATOM 701 O O . GLU A 1 86 ? -13.197 4.601 2.454 1.00 90.75 86 GLU A O 1
ATOM 706 N N . ALA A 1 87 ? -12.509 2.856 3.685 1.00 88.31 87 ALA A N 1
ATOM 707 C CA . ALA A 1 87 ? -12.797 3.485 4.976 1.00 88.31 87 ALA A CA 1
ATOM 708 C C . ALA A 1 87 ? -12.020 4.797 5.194 1.00 88.31 87 ALA A C 1
ATOM 710 O O . ALA A 1 87 ? -12.513 5.718 5.838 1.00 88.31 87 ALA A O 1
ATOM 711 N N . LEU A 1 88 ? -10.801 4.906 4.660 1.00 86.19 88 LEU A N 1
ATOM 712 C CA . LEU A 1 88 ? -9.995 6.127 4.741 1.00 86.19 88 LEU A CA 1
ATOM 713 C C . LEU A 1 88 ? -10.458 7.221 3.780 1.00 86.19 88 LEU A C 1
ATOM 715 O O . LEU A 1 88 ? -10.105 8.384 3.994 1.00 86.19 88 LEU A O 1
ATOM 719 N N . ASN A 1 89 ? -11.177 6.853 2.722 1.00 84.50 89 ASN A N 1
ATOM 720 C CA . ASN A 1 89 ? -11.729 7.767 1.727 1.00 84.50 89 ASN A CA 1
ATOM 721 C C . ASN A 1 89 ? -13.163 8.198 2.050 1.00 84.50 89 ASN A C 1
ATOM 723 O O . ASN A 1 89 ? -13.622 9.199 1.494 1.00 84.50 89 ASN A O 1
ATOM 727 N N . ASP A 1 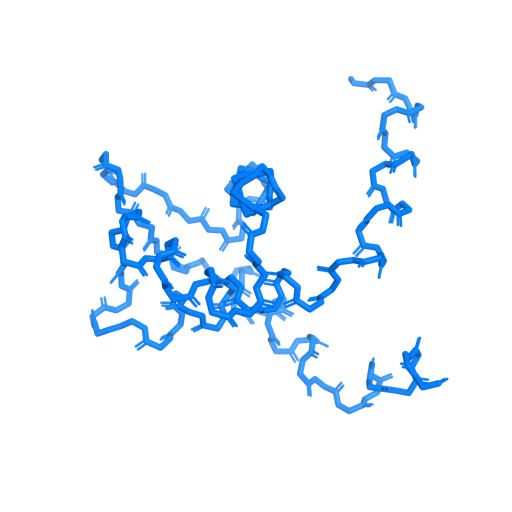90 ? -13.828 7.496 2.971 1.00 80.31 90 ASP A N 1
ATOM 728 C CA . ASP A 1 90 ? -15.145 7.860 3.477 1.00 80.31 90 ASP A CA 1
ATOM 729 C C . ASP A 1 90 ? -15.124 9.288 4.072 1.00 80.31 90 ASP A C 1
ATOM 731 O O . ASP A 1 90 ? -14.292 9.599 4.940 1.00 80.31 90 ASP A O 1
ATOM 735 N N . PRO A 1 91 ? -16.015 10.190 3.615 1.00 62.91 91 PRO A N 1
ATOM 736 C CA . PRO A 1 91 ? -16.116 11.550 4.134 1.00 62.91 91 PRO A CA 1
ATOM 737 C C . PRO A 1 91 ? -16.339 11.623 5.653 1.00 62.91 91 PRO A C 1
ATOM 739 O O . PRO A 1 91 ? -15.882 12.590 6.260 1.00 62.91 91 PRO A O 1
ATOM 742 N N . ALA A 1 92 ? -16.914 10.599 6.296 1.00 59.41 92 ALA A N 1
ATOM 743 C CA . ALA A 1 92 ? -17.071 10.546 7.755 1.00 59.41 92 ALA A CA 1
ATOM 744 C C . ALA A 1 92 ? -15.733 10.521 8.530 1.00 59.41 92 ALA A C 1
ATOM 746 O O . ALA A 1 92 ? -15.692 10.811 9.726 1.00 59.41 92 ALA A O 1
ATOM 747 N N . HIS A 1 93 ? -14.616 10.198 7.868 1.00 52.47 93 HIS A N 1
ATOM 748 C CA . HIS A 1 93 ? -13.264 10.264 8.436 1.00 52.47 93 HIS A CA 1
ATOM 749 C C . HIS A 1 93 ? -12.434 11.455 7.930 1.00 52.47 93 HIS A C 1
ATOM 751 O O . HIS A 1 93 ? -11.300 11.637 8.379 1.00 52.47 93 HIS A O 1
ATOM 757 N N . ARG A 1 94 ? -12.980 12.306 7.047 1.00 49.91 94 ARG A N 1
ATOM 758 C CA . ARG A 1 94 ? -12.307 13.538 6.591 1.00 49.91 94 ARG A CA 1
ATOM 759 C C . ARG A 1 94 ? -12.361 14.674 7.618 1.00 49.91 94 ARG A C 1
ATOM 761 O O . ARG A 1 94 ? -11.470 15.515 7.606 1.00 49.91 94 ARG A O 1
ATOM 768 N N . GLU A 1 95 ? -13.334 14.675 8.529 1.00 43.84 95 GLU A N 1
ATOM 769 C CA . GLU A 1 95 ? -13.528 15.759 9.511 1.00 43.84 95 GLU A CA 1
ATOM 770 C C . GLU A 1 95 ? -12.601 15.685 10.738 1.00 43.84 95 GLU A C 1
ATOM 772 O O . GLU A 1 95 ? -12.470 16.660 11.467 1.00 43.84 95 GLU A O 1
ATOM 777 N N . ALA A 1 96 ? -11.896 14.571 10.966 1.00 44.97 96 ALA A N 1
ATOM 778 C CA . ALA A 1 96 ? -11.015 14.410 12.131 1.00 44.97 96 ALA A CA 1
ATOM 779 C C . ALA A 1 96 ? -9.574 14.928 11.914 1.00 44.97 96 ALA A C 1
ATOM 781 O O . ALA A 1 96 ? -8.688 14.654 12.724 1.00 44.97 96 ALA A O 1
ATOM 782 N N . SER A 1 97 ? -9.292 15.609 10.799 1.00 45.19 97 SER A N 1
ATOM 783 C CA . SER A 1 97 ? -7.952 16.132 10.469 1.00 45.19 97 SER A CA 1
ATOM 784 C C . SER A 1 97 ? -7.960 17.559 9.906 1.00 45.19 97 SER A C 1
ATOM 786 O O . SER A 1 97 ? -6.968 17.967 9.301 1.00 45.19 97 SER A O 1
ATOM 788 N N . MET A 1 98 ? -9.053 18.304 10.111 1.00 41.38 98 MET A N 1
ATOM 789 C CA . MET A 1 98 ? -9.088 19.764 9.956 1.00 41.38 98 MET A CA 1
ATOM 790 C C . MET A 1 98 ? -8.975 20.454 11.312 1.00 41.38 98 MET A C 1
ATOM 792 O O . MET A 1 98 ? -9.595 19.952 12.274 1.00 41.38 98 MET A O 1
#

Foldseek 3Di:
DDPVVVVVVVVVCVVVLVLLLLLLVLQCPDVPQKDFQVSSVVSSCVVPVDPVVNVVNVVVCPVVVQWDDPDVRMIGGDPNVVVVSVVSPPVVNVVVPD

Solvent-accessible surface area (backbone atoms only — not comparable to full-atom values): 5583 Å² total; per-residue (Å²): 134,65,72,67,60,54,54,62,45,54,57,52,46,69,77,34,50,65,62,52,46,48,55,48,52,57,26,64,74,21,77,92,45,38,35,44,50,70,60,51,47,57,58,44,42,77,80,46,77,49,65,67,58,54,52,53,46,55,54,46,36,41,74,74,50,24,31,43,64,91,47,97,54,31,35,28,65,27,77,60,27,51,54,49,47,51,58,67,66,36,70,89,57,57,68,82,78,115

Nearest PDB structures (foldseek):
  5v89-assembly2_C  TM=7.587E-01  e=1.349E-02  Homo sapiens
  5z2h-assembly1_B  TM=6.283E-01  e=6.866E-02  Dictyostelium discoideum
  6l0o-assembly1_A  TM=6.613E-01  e=1.083E-01  Homo sapiens
  5z2i-assembly1_B  TM=6.159E-01  e=1.015E-01  Dictyostelium discoideum
  5uj7-assembly2_D  TM=7.336E-01  e=7.630E-01  Homo sapiens

pLDDT: mean 81.41, std 17.69, range [41.38, 97.25]